Protein AF-A0A1I4YM87-F1 (afdb_monomer_lite)

Foldseek 3Di:
DDDDDPPPVVVVVVVVVVPDPDDDPDPCPVVVVVVVVVVVVVVVVVVVVVCVVVVVVVVVVVVPDPDDDDDDDPPDWLVNLQVLLVVLVVLLVVLPCPDQDVVLVVQLVVLVVVLVVCVVVVHDRVSNSVSSVSSNVSSVVRSVVSVVVVVVVVPD

Radius of gyration: 21.88 Å; chains: 1; bounding box: 56×64×44 Å

Secondary structure (DSSP, 8-state):
-----TTHHHHHHHHHHHTS------TTHHHHHHHHHHHHHHHHHHHHHHHTTTHHHHHHHGGGS--------TT--HHHHHHHHHHHHHHHHHT--S---HHHHHHHHHHHHHHHHHHHTT--HHHHHHHHHHHHHHHHHHHHHHHHHHHHHTT-

Structure (mmCIF, N/CA/C/O backbone):
data_AF-A0A1I4YM87-F1
#
_entry.id   AF-A0A1I4YM87-F1
#
loop_
_atom_site.group_PDB
_atom_site.id
_atom_site.type_symbol
_atom_site.label_atom_id
_atom_site.label_alt_id
_atom_site.label_comp_id
_atom_site.label_asym_id
_atom_site.label_entity_id
_atom_site.label_seq_id
_atom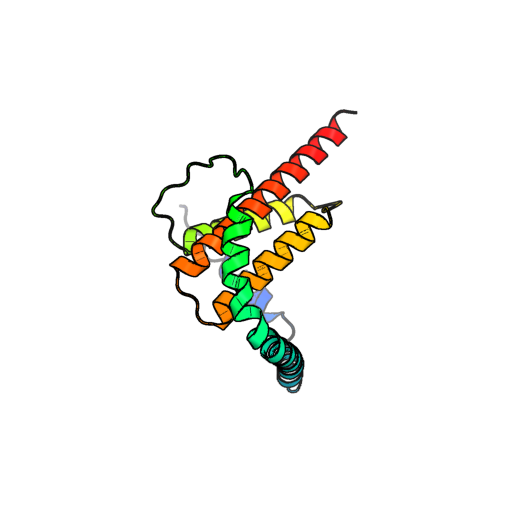_site.pdbx_PDB_ins_code
_atom_site.Cartn_x
_atom_site.Cartn_y
_atom_site.Cartn_z
_atom_site.occupancy
_atom_site.B_iso_or_equiv
_atom_site.auth_seq_id
_atom_site.auth_comp_id
_atom_site.auth_asym_id
_atom_site.auth_atom_id
_atom_site.pdbx_PDB_model_num
ATOM 1 N N . MET A 1 1 ? 5.740 45.937 -16.802 1.00 49.72 1 MET A N 1
ATOM 2 C CA . MET A 1 1 ? 5.172 44.977 -17.777 1.00 49.72 1 MET A CA 1
ATOM 3 C C . MET A 1 1 ? 5.620 43.576 -17.391 1.00 49.72 1 MET A C 1
ATOM 5 O O . MET A 1 1 ? 6.735 43.227 -17.728 1.00 49.72 1 MET A O 1
ATOM 9 N N . MET A 1 2 ? 4.812 42.825 -16.637 1.00 48.12 2 MET A N 1
ATOM 10 C CA . MET A 1 2 ? 4.928 41.367 -16.436 1.00 48.12 2 MET A CA 1
ATOM 11 C C . MET A 1 2 ? 3.815 40.943 -15.466 1.00 48.12 2 MET A C 1
ATOM 13 O O . MET A 1 2 ? 3.903 41.266 -14.291 1.00 48.12 2 MET A O 1
ATOM 17 N N . SER A 1 3 ? 2.741 40.336 -15.986 1.00 51.94 3 SER A N 1
ATOM 18 C CA . SER A 1 3 ? 1.791 39.467 -15.258 1.00 51.94 3 SER A CA 1
ATOM 19 C C . SER A 1 3 ? 0.645 39.082 -16.198 1.00 51.94 3 SER A C 1
ATOM 21 O O . SER A 1 3 ? -0.359 39.786 -16.299 1.00 51.94 3 SER A O 1
ATOM 23 N N . ARG A 1 4 ? 0.819 37.997 -16.966 1.00 55.16 4 ARG A N 1
ATOM 24 C CA . ARG A 1 4 ? -0.248 37.415 -17.803 1.00 55.16 4 ARG A CA 1
ATOM 25 C C . ARG A 1 4 ? 0.069 35.961 -18.181 1.00 55.16 4 ARG A C 1
ATOM 27 O O . ARG A 1 4 ? 0.293 35.652 -19.344 1.00 55.16 4 ARG A O 1
ATOM 34 N N . SER A 1 5 ? 0.130 35.060 -17.202 1.00 56.44 5 SER A N 1
ATOM 35 C CA . SER A 1 5 ? 0.330 33.625 -17.490 1.00 56.44 5 SER A CA 1
ATOM 36 C C . SER A 1 5 ? -0.375 32.643 -16.545 1.00 56.44 5 SER A C 1
ATOM 38 O O . SER A 1 5 ? -0.335 31.447 -16.809 1.00 56.44 5 SER A O 1
ATOM 40 N N . GLU A 1 6 ? -1.093 33.091 -15.510 1.00 56.84 6 GLU A N 1
ATOM 41 C CA . GLU A 1 6 ? -1.721 32.175 -14.535 1.00 56.84 6 GLU A CA 1
ATOM 42 C C . GLU A 1 6 ? -3.115 31.644 -14.936 1.00 56.84 6 GLU A C 1
ATOM 44 O O . GLU A 1 6 ? -3.598 30.680 -14.351 1.00 56.84 6 GLU A O 1
ATOM 49 N N . THR A 1 7 ? -3.767 32.186 -15.972 1.00 59.38 7 THR A N 1
ATOM 50 C CA . THR A 1 7 ? -5.163 31.828 -16.314 1.00 59.38 7 THR A CA 1
ATOM 51 C C . THR A 1 7 ? -5.327 30.689 -17.330 1.00 59.38 7 THR A C 1
ATOM 53 O O . THR A 1 7 ? -6.448 30.254 -17.586 1.00 59.38 7 THR A O 1
ATOM 56 N N . ASN A 1 8 ? -4.246 30.164 -17.918 1.00 61.53 8 ASN A N 1
ATOM 57 C CA . ASN A 1 8 ? -4.350 29.196 -19.023 1.00 61.53 8 ASN A CA 1
ATOM 58 C C . ASN A 1 8 ? -4.556 27.739 -18.541 1.00 61.53 8 ASN A C 1
ATOM 60 O O . ASN A 1 8 ? -5.216 26.936 -19.201 1.00 61.53 8 ASN A O 1
ATOM 64 N N . THR A 1 9 ? -4.057 27.388 -17.353 1.00 64.56 9 THR A N 1
ATOM 65 C CA . THR A 1 9 ? -4.132 26.009 -16.835 1.00 64.56 9 THR A CA 1
ATOM 66 C C . THR A 1 9 ? -5.569 25.578 -16.528 1.00 64.56 9 THR A C 1
ATOM 68 O O . THR A 1 9 ? -5.954 24.459 -16.864 1.00 64.56 9 THR A O 1
ATOM 71 N N . GLY A 1 10 ? -6.388 26.474 -15.964 1.00 69.56 10 GLY A N 1
ATOM 72 C CA . GLY A 1 10 ? -7.791 26.187 -15.642 1.00 69.56 10 GLY A CA 1
ATOM 73 C C . GLY A 1 10 ? -8.652 25.921 -16.881 1.00 69.56 10 GLY A C 1
ATOM 74 O O . GLY A 1 10 ? -9.433 24.973 -16.895 1.00 69.56 10 GLY A O 1
ATOM 75 N N . GLY A 1 11 ? -8.452 26.693 -17.957 1.00 77.38 11 GLY A N 1
ATOM 76 C CA . GLY A 1 11 ? -9.187 26.516 -19.216 1.00 77.38 11 GLY A CA 1
ATOM 77 C C . GLY A 1 11 ? -8.841 25.212 -19.941 1.00 77.38 11 GLY A C 1
ATOM 78 O O . GLY A 1 11 ? -9.726 24.541 -20.468 1.00 77.38 11 GLY A O 1
ATOM 79 N N . ARG A 1 12 ? -7.567 24.797 -19.912 1.00 71.81 12 ARG A N 1
ATOM 80 C CA . ARG A 1 12 ? -7.127 23.517 -20.497 1.00 71.81 12 ARG A CA 1
ATOM 81 C C . ARG A 1 12 ? -7.663 22.308 -19.736 1.00 71.81 12 ARG A C 1
ATOM 83 O O . ARG A 1 12 ? -8.065 21.335 -20.365 1.00 71.81 12 ARG A O 1
ATOM 90 N N . LEU A 1 13 ? -7.701 22.376 -18.406 1.00 76.56 13 LEU A N 1
ATOM 91 C CA . LEU A 1 13 ? -8.292 21.326 -17.575 1.00 76.56 13 LEU A CA 1
ATOM 92 C C . LEU A 1 13 ? -9.800 21.209 -17.819 1.00 76.56 13 LEU A C 1
ATOM 94 O O . LEU A 1 13 ? -10.291 20.104 -18.015 1.00 76.56 13 LEU A O 1
ATOM 98 N N . ALA A 1 14 ? -10.515 22.334 -17.899 1.00 79.31 14 ALA A N 1
ATOM 99 C CA . ALA A 1 14 ? -11.942 22.343 -18.216 1.00 79.31 14 ALA A CA 1
ATOM 100 C C . ALA A 1 14 ? -12.241 21.755 -19.608 1.00 79.31 14 ALA A C 1
ATOM 102 O O . ALA A 1 14 ? -13.175 20.971 -19.750 1.00 79.31 14 ALA A O 1
ATOM 103 N N . ALA A 1 15 ? -11.418 22.061 -20.618 1.00 80.56 15 ALA A N 1
ATOM 104 C CA . ALA A 1 15 ? -11.561 21.497 -21.961 1.00 80.56 15 ALA A CA 1
ATOM 105 C C . ALA A 1 15 ? -11.283 19.982 -22.010 1.00 80.56 15 ALA A C 1
ATOM 107 O O . ALA A 1 15 ? -11.990 19.250 -22.697 1.00 80.56 15 ALA A O 1
ATOM 108 N N . LEU A 1 16 ? -10.284 19.498 -21.261 1.00 79.88 16 LEU A N 1
ATOM 109 C CA . LEU A 1 16 ? -9.989 18.064 -21.154 1.00 79.88 16 LEU A CA 1
ATOM 110 C C . LEU A 1 16 ? -11.085 17.307 -20.399 1.00 79.88 16 LEU A C 1
ATOM 112 O O . LEU A 1 16 ? -11.428 16.194 -20.784 1.00 79.88 16 LEU A O 1
ATOM 116 N N . LEU A 1 17 ? -11.650 17.912 -19.352 1.00 79.94 17 LEU A N 1
ATOM 117 C CA . LEU A 1 17 ? -12.755 17.325 -18.595 1.00 79.94 17 LEU A CA 1
ATOM 118 C C . LEU A 1 17 ? -14.059 17.310 -19.404 1.00 79.94 17 LEU A C 1
ATOM 120 O O . LEU A 1 17 ? -14.787 16.326 -19.347 1.00 79.94 17 LEU A O 1
ATOM 124 N N . GLY A 1 18 ? -14.326 18.352 -20.198 1.00 81.25 18 GLY A N 1
ATOM 125 C CA . GLY A 1 18 ? -15.508 18.434 -21.063 1.00 81.25 18 GLY A CA 1
ATOM 126 C C . GLY A 1 18 ? -15.496 17.473 -22.258 1.00 81.25 18 GLY A C 1
ATOM 127 O O . GLY A 1 18 ? -16.539 17.251 -22.862 1.00 81.25 18 GLY A O 1
ATOM 128 N N . GLY A 1 19 ? -14.336 16.900 -22.600 1.00 81.56 19 GLY A N 1
ATOM 129 C CA . GLY A 1 19 ? -14.188 15.891 -23.654 1.00 81.56 19 GLY A CA 1
ATOM 130 C C . GLY A 1 19 ? -14.178 14.444 -23.153 1.00 81.56 19 GLY A C 1
ATOM 131 O O . GLY A 1 19 ? -14.009 13.529 -23.960 1.00 81.56 19 GLY A O 1
ATOM 132 N N . LEU A 1 20 ? -14.309 14.214 -21.841 1.00 82.31 20 LEU A N 1
ATOM 133 C CA . LEU A 1 20 ? -14.397 12.858 -21.305 1.00 82.31 20 LEU A CA 1
ATOM 134 C C . LEU A 1 20 ? -15.771 12.267 -21.647 1.00 82.31 20 LEU A C 1
ATOM 136 O O . LEU A 1 20 ? -16.782 12.936 -21.436 1.00 82.31 20 LEU A O 1
ATOM 140 N N . PRO A 1 21 ? -15.837 11.020 -22.149 1.00 79.00 21 PRO A N 1
ATOM 141 C CA . PRO A 1 21 ? -17.113 10.346 -22.324 1.00 79.00 21 PRO A CA 1
ATOM 142 C C . PRO A 1 21 ? -17.818 10.271 -20.970 1.00 79.00 21 PRO A C 1
ATOM 144 O O . PRO A 1 21 ? -17.204 9.899 -19.965 1.00 79.00 21 PRO A O 1
ATOM 147 N N . GLU A 1 22 ? -19.096 10.640 -20.952 1.00 78.00 22 GLU A N 1
ATOM 148 C CA . GLU A 1 22 ? -19.920 10.577 -19.754 1.00 78.00 22 GLU A CA 1
ATOM 149 C C . GLU A 1 22 ? -19.977 9.115 -19.300 1.00 78.00 22 GLU A C 1
ATOM 151 O O . GLU A 1 22 ? -20.495 8.232 -19.988 1.00 78.00 22 GLU A O 1
ATOM 156 N N . TYR A 1 23 ? -19.296 8.828 -18.191 1.00 76.62 23 TYR A N 1
ATOM 157 C CA . TYR A 1 23 ? -19.208 7.482 -17.659 1.00 76.62 23 TYR A CA 1
ATOM 158 C C . TYR A 1 23 ? -20.535 7.165 -16.984 1.00 76.62 23 TYR A C 1
ATOM 160 O O . TYR A 1 23 ? -20.795 7.651 -15.886 1.00 76.62 23 TYR A O 1
ATOM 168 N N . ASP A 1 24 ? -21.357 6.353 -17.644 1.00 80.06 24 ASP A N 1
ATOM 169 C CA . ASP A 1 24 ? -22.565 5.777 -17.064 1.00 80.06 24 ASP A CA 1
ATOM 170 C C . ASP A 1 24 ? -22.222 4.396 -16.472 1.00 80.06 24 ASP A C 1
ATOM 172 O O . ASP A 1 24 ? -22.188 3.386 -17.193 1.00 80.06 24 ASP A O 1
ATOM 176 N N . PRO A 1 25 ? -21.841 4.312 -15.179 1.00 74.81 25 PRO A N 1
ATOM 177 C CA . PRO A 1 25 ? -21.589 3.029 -14.557 1.00 74.81 25 PRO A CA 1
ATOM 178 C C . PRO A 1 25 ? -22.881 2.228 -14.561 1.00 74.81 25 PRO A C 1
ATOM 180 O O . PRO A 1 25 ? -23.906 2.671 -14.049 1.00 74.81 25 PRO A O 1
ATOM 183 N N . ARG A 1 26 ? -22.805 0.987 -15.043 1.00 79.38 26 ARG A N 1
ATOM 184 C CA . ARG A 1 26 ? -23.948 0.080 -14.953 1.00 79.38 26 ARG A CA 1
ATOM 185 C C . ARG A 1 26 ? -24.472 0.037 -13.501 1.00 79.38 26 ARG A C 1
ATOM 187 O O . ARG A 1 26 ? -23.676 -0.138 -12.576 1.00 79.38 26 ARG A O 1
ATOM 194 N N . PRO A 1 27 ? -25.788 0.129 -13.259 1.00 77.06 27 PRO A N 1
ATOM 195 C CA . PRO A 1 27 ? -26.338 0.203 -11.901 1.00 77.06 27 PRO A CA 1
ATOM 196 C C . PRO A 1 27 ? -26.078 -1.067 -11.066 1.00 77.06 27 PRO A C 1
ATOM 198 O O . PRO A 1 27 ? -26.126 -1.036 -9.837 1.00 77.06 27 PRO A O 1
ATOM 201 N N . ASP A 1 28 ? -25.746 -2.192 -11.709 1.00 81.31 28 ASP A N 1
ATOM 202 C CA . ASP A 1 28 ? -25.415 -3.470 -11.070 1.00 81.31 28 ASP A CA 1
ATOM 203 C C . ASP A 1 28 ? -23.948 -3.586 -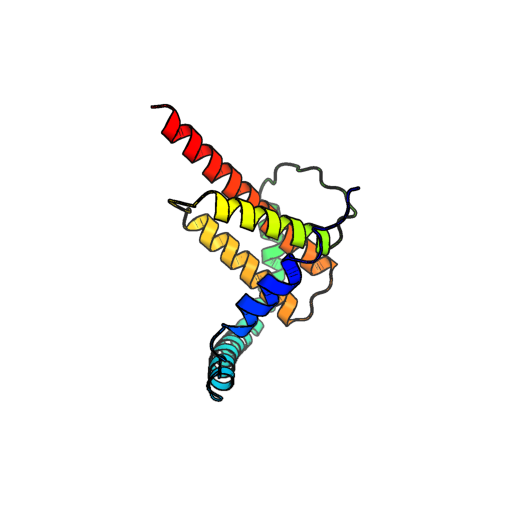10.611 1.00 81.31 28 ASP A C 1
ATOM 205 O O . ASP A 1 28 ? -23.599 -4.512 -9.867 1.00 81.31 28 ASP A O 1
ATOM 209 N N . LEU A 1 29 ? -23.077 -2.656 -11.019 1.00 81.56 29 LEU A N 1
ATOM 210 C CA . LEU A 1 29 ? -21.636 -2.704 -10.749 1.00 81.56 29 LEU A CA 1
ATOM 211 C C . LEU A 1 29 ? -21.352 -2.634 -9.244 1.00 81.56 29 LEU A C 1
ATOM 213 O O . LEU A 1 29 ? -20.576 -3.436 -8.718 1.00 81.56 29 LEU A O 1
ATOM 217 N N . TRP A 1 30 ? -22.054 -1.752 -8.532 1.00 69.00 30 TRP A N 1
ATOM 218 C CA . TRP A 1 30 ? -21.941 -1.622 -7.080 1.00 69.00 30 TRP A CA 1
ATOM 219 C C . TRP A 1 30 ? -22.363 -2.891 -6.349 1.00 69.00 30 TRP A C 1
ATOM 221 O O . TRP A 1 30 ? -21.624 -3.380 -5.495 1.00 69.00 30 TRP A O 1
ATOM 231 N N . SER A 1 31 ? -23.495 -3.477 -6.732 1.00 71.06 31 SER A N 1
ATOM 232 C CA . SER A 1 31 ? -24.005 -4.732 -6.174 1.00 71.06 31 SER A CA 1
ATOM 233 C C . SER A 1 31 ? -22.996 -5.864 -6.357 1.00 71.06 31 SER A C 1
ATOM 235 O O . SER A 1 31 ? -22.710 -6.618 -5.428 1.00 71.06 31 SER A O 1
ATOM 237 N N . ARG A 1 32 ? -22.381 -5.955 -7.540 1.00 74.75 32 ARG A N 1
ATOM 238 C CA . ARG A 1 32 ? -21.390 -6.986 -7.863 1.00 74.75 32 ARG A CA 1
ATOM 239 C C . ARG A 1 32 ? -20.082 -6.796 -7.091 1.00 74.75 32 ARG A C 1
ATOM 241 O O . ARG A 1 32 ? -19.544 -7.772 -6.564 1.00 74.75 32 ARG A O 1
ATOM 248 N N . ILE A 1 33 ? -19.604 -5.556 -6.963 1.00 78.00 33 ILE A N 1
ATOM 249 C CA . ILE A 1 33 ? -18.441 -5.219 -6.127 1.00 78.00 33 ILE A CA 1
ATOM 250 C C . ILE A 1 33 ? -18.734 -5.577 -4.666 1.00 78.00 33 ILE A C 1
ATOM 252 O O . ILE A 1 33 ? -17.931 -6.270 -4.036 1.00 78.00 33 ILE A O 1
ATOM 256 N N . GLN A 1 34 ? -19.906 -5.193 -4.153 1.00 73.56 34 GLN A N 1
ATOM 257 C CA . GLN A 1 34 ? -20.360 -5.504 -2.798 1.00 73.56 34 GLN A CA 1
ATOM 258 C C . GLN A 1 34 ? -20.441 -7.013 -2.555 1.00 73.56 34 GLN A C 1
ATOM 260 O O . GLN A 1 34 ? -19.914 -7.487 -1.553 1.00 73.56 34 GLN A O 1
ATOM 265 N N . PHE A 1 35 ? -21.011 -7.799 -3.472 1.00 72.62 35 PHE A N 1
ATOM 266 C CA . PHE A 1 35 ? -21.106 -9.257 -3.337 1.00 72.62 35 PHE A CA 1
ATOM 267 C C . PHE A 1 35 ? -19.732 -9.932 -3.256 1.00 72.62 35 PHE A C 1
ATOM 269 O O . PHE A 1 35 ? -19.509 -10.809 -2.413 1.00 72.62 35 PHE A O 1
ATOM 276 N N . VAL A 1 36 ? -18.778 -9.506 -4.091 1.00 71.31 36 VAL A N 1
ATOM 277 C CA . VAL A 1 36 ? -17.399 -10.018 -4.043 1.00 71.31 36 VAL A CA 1
ATOM 278 C C . VAL A 1 36 ? -16.724 -9.618 -2.727 1.00 71.31 36 VAL A C 1
ATOM 280 O O . VAL A 1 36 ? -16.047 -10.446 -2.105 1.00 71.31 36 VAL A O 1
ATOM 283 N N . HIS A 1 37 ? -16.954 -8.391 -2.255 1.00 65.88 37 HIS A N 1
ATOM 284 C CA . HIS A 1 37 ? -16.434 -7.904 -0.977 1.00 65.88 37 HIS A CA 1
ATOM 285 C C . HIS A 1 37 ? -17.022 -8.664 0.219 1.00 65.88 37 HIS A C 1
ATOM 287 O O . HIS A 1 37 ? -16.289 -9.126 1.097 1.00 65.88 37 HIS A O 1
ATOM 293 N N . GLN A 1 38 ? -18.338 -8.879 0.234 1.00 69.06 38 GLN A N 1
ATOM 294 C CA . GLN A 1 38 ? -19.034 -9.583 1.305 1.00 69.06 38 GLN A CA 1
ATOM 295 C C . GLN A 1 38 ? -18.659 -11.064 1.360 1.00 69.06 38 GLN A C 1
ATOM 297 O O . GLN A 1 38 ? -18.439 -11.589 2.452 1.00 69.06 38 GLN A O 1
ATOM 302 N N . ARG A 1 39 ? -18.486 -11.738 0.215 1.00 66.44 39 ARG A N 1
ATOM 303 C CA . ARG 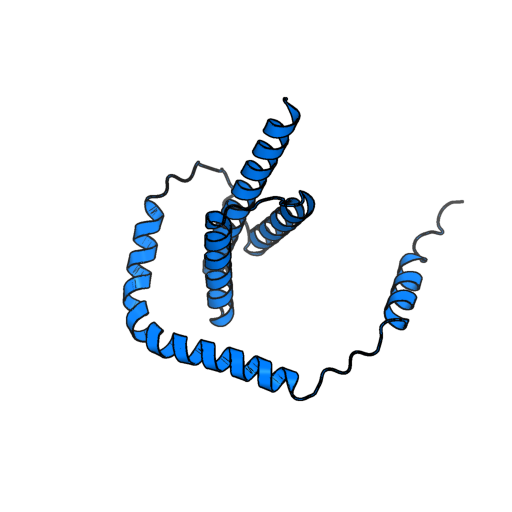A 1 39 ? -18.035 -13.141 0.170 1.00 66.44 39 ARG A CA 1
ATOM 304 C C . ARG A 1 39 ? -16.621 -13.302 0.740 1.00 66.44 39 ARG A C 1
ATOM 306 O O . ARG A 1 39 ? -16.356 -14.277 1.446 1.00 66.44 39 ARG A O 1
ATOM 313 N N . ARG A 1 40 ? -15.731 -12.327 0.507 1.00 63.03 40 ARG A N 1
ATOM 314 C CA . ARG A 1 40 ? -14.394 -12.270 1.130 1.00 63.03 40 ARG A CA 1
ATOM 315 C C . ARG A 1 40 ? -14.477 -11.988 2.634 1.00 63.03 40 ARG A C 1
ATOM 317 O O . ARG A 1 40 ? -13.820 -12.680 3.410 1.00 63.03 40 ARG A O 1
ATOM 324 N N . LYS A 1 41 ? -15.328 -11.048 3.058 1.00 61.94 41 LYS A N 1
ATOM 325 C CA . LYS A 1 41 ? -15.552 -10.702 4.475 1.00 61.94 41 LYS A CA 1
ATOM 326 C C . LYS A 1 41 ? -16.140 -11.871 5.275 1.00 61.94 41 LYS A C 1
ATOM 328 O O . LYS A 1 41 ? -15.677 -12.142 6.379 1.00 61.94 41 LYS A O 1
ATOM 333 N N . ARG A 1 42 ? -17.097 -12.620 4.710 1.00 60.06 42 ARG A N 1
ATOM 334 C CA . ARG A 1 42 ? -17.708 -13.805 5.347 1.00 60.06 42 ARG A CA 1
ATOM 335 C C . ARG A 1 42 ? -16.700 -14.936 5.543 1.00 60.06 42 ARG A C 1
ATOM 337 O O . ARG A 1 42 ? -16.631 -15.485 6.636 1.00 60.06 42 ARG A O 1
ATOM 344 N N . ARG A 1 43 ? -15.857 -15.227 4.543 1.00 59.81 43 ARG A N 1
ATOM 345 C CA . ARG A 1 43 ? -14.777 -16.225 4.687 1.00 59.81 43 ARG A CA 1
ATOM 346 C C . ARG A 1 43 ? -13.762 -15.834 5.766 1.00 59.81 43 ARG A C 1
ATOM 348 O O . ARG A 1 43 ? -13.309 -16.698 6.507 1.00 59.81 43 ARG A O 1
ATOM 355 N N . ARG A 1 44 ? -13.457 -14.539 5.908 1.00 56.25 44 ARG A N 1
ATOM 356 C CA . ARG A 1 44 ? -12.555 -14.033 6.958 1.00 56.25 44 ARG A CA 1
ATOM 357 C C . ARG A 1 44 ? -13.178 -14.040 8.356 1.00 56.25 44 ARG A C 1
ATOM 359 O O . ARG A 1 44 ? -12.458 -14.286 9.311 1.00 56.25 44 ARG A O 1
ATOM 366 N N . ARG A 1 45 ? -14.495 -13.839 8.492 1.00 55.00 45 ARG A N 1
ATOM 367 C CA . ARG A 1 45 ? -15.190 -13.901 9.795 1.00 55.00 45 ARG A CA 1
ATOM 368 C C . ARG A 1 45 ? -15.163 -15.295 10.428 1.00 55.00 45 ARG A C 1
ATOM 370 O O . ARG A 1 45 ? -14.993 -15.381 11.636 1.00 55.00 45 ARG A O 1
ATOM 377 N N . HIS A 1 46 ? -15.250 -16.363 9.632 1.00 51.78 46 HIS A N 1
ATOM 378 C CA . HIS A 1 46 ? -15.115 -17.729 10.156 1.00 51.78 46 HIS A CA 1
ATOM 379 C C . HIS A 1 46 ? -13.665 -18.087 10.538 1.00 51.78 46 HIS A C 1
ATOM 381 O O . HIS A 1 46 ? -13.463 -18.828 11.489 1.00 51.78 46 HIS A O 1
ATOM 387 N N . GLY A 1 47 ? -12.653 -17.515 9.870 1.00 51.44 47 GLY A N 1
ATOM 388 C CA . GLY A 1 47 ? -11.244 -17.673 10.268 1.00 51.44 47 GLY A CA 1
ATOM 389 C C . GLY A 1 47 ? -10.803 -16.769 11.432 1.00 51.44 47 GLY A C 1
ATOM 390 O O . GLY A 1 47 ? -9.847 -17.086 12.134 1.00 51.44 47 GLY A O 1
ATOM 391 N N . ALA A 1 48 ? -11.501 -15.652 11.668 1.00 49.56 48 ALA A N 1
ATOM 392 C CA . ALA A 1 48 ? -11.132 -14.659 12.679 1.00 49.56 48 ALA A CA 1
ATOM 393 C C . ALA A 1 48 ? -11.349 -15.131 14.127 1.00 49.56 48 ALA A C 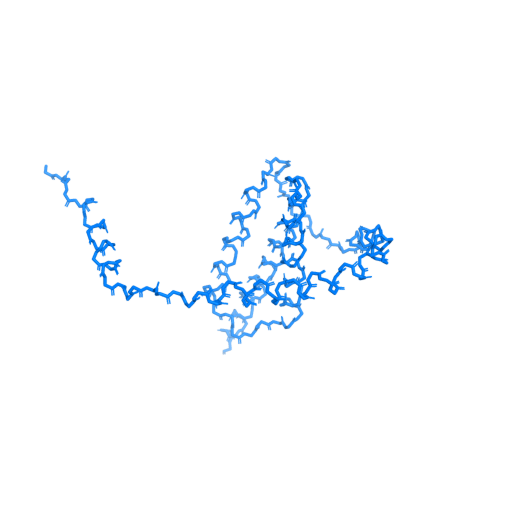1
ATOM 395 O O . ALA A 1 48 ? -10.625 -14.681 15.010 1.00 49.56 48 ALA A O 1
ATOM 396 N N . TRP A 1 49 ? -12.273 -16.067 14.372 1.00 52.25 49 TRP A N 1
ATOM 397 C CA . TRP A 1 49 ? -12.441 -16.665 15.705 1.00 52.25 49 TRP A CA 1
ATOM 398 C C . TRP A 1 49 ? -11.227 -17.505 16.136 1.00 52.25 49 TRP A C 1
ATOM 400 O O . TRP A 1 49 ? -10.929 -17.571 17.321 1.00 52.25 49 TRP A O 1
ATOM 410 N N . MET A 1 50 ? -10.467 -18.068 15.188 1.00 51.12 50 MET A N 1
ATOM 411 C CA . MET A 1 50 ? -9.211 -18.778 15.480 1.00 51.12 50 MET A CA 1
ATOM 412 C C . MET A 1 50 ? -7.976 -17.857 15.445 1.00 51.12 50 MET A C 1
ATOM 414 O O . MET A 1 50 ? -6.964 -18.157 16.071 1.00 51.12 50 MET A O 1
ATOM 418 N N . ALA A 1 51 ? -8.040 -16.714 14.749 1.00 45.94 51 ALA A N 1
ATOM 419 C CA . ALA A 1 51 ? -6.901 -15.802 14.581 1.00 45.94 51 ALA A CA 1
ATOM 420 C C . ALA A 1 51 ? -6.687 -14.819 15.749 1.00 45.94 51 ALA A C 1
ATOM 422 O O . ALA A 1 51 ? -5.598 -14.255 15.868 1.00 45.94 51 ALA A O 1
ATOM 423 N N . GLY A 1 52 ? -7.680 -14.633 16.629 1.00 44.81 52 GLY A N 1
ATOM 424 C CA . GLY A 1 52 ? -7.550 -13.785 17.822 1.00 44.81 52 GLY A CA 1
ATOM 425 C C . GLY A 1 52 ? -6.425 -14.221 18.771 1.00 44.81 52 GLY A C 1
ATOM 426 O O . GLY A 1 52 ? -5.827 -13.378 19.427 1.00 44.81 52 GLY A O 1
ATOM 427 N N . MET A 1 53 ? -6.070 -15.512 18.779 1.00 48.09 53 MET A N 1
ATOM 428 C CA . MET A 1 53 ? -4.954 -16.043 19.575 1.00 48.09 53 MET A CA 1
ATOM 429 C C . MET A 1 53 ? -3.583 -15.944 18.876 1.00 48.09 53 MET A C 1
ATOM 431 O O . MET A 1 53 ? -2.555 -15.937 19.546 1.00 48.09 53 MET A O 1
ATOM 435 N N . LEU A 1 54 ? -3.540 -15.834 17.541 1.00 46.78 54 LEU A N 1
ATOM 436 C CA . LEU A 1 54 ? -2.287 -15.778 16.769 1.00 46.78 54 LEU A CA 1
ATOM 437 C C . LEU A 1 54 ? -1.733 -14.355 16.599 1.00 46.78 54 LEU A C 1
ATOM 439 O O . LEU A 1 54 ? -0.531 -14.191 16.390 1.00 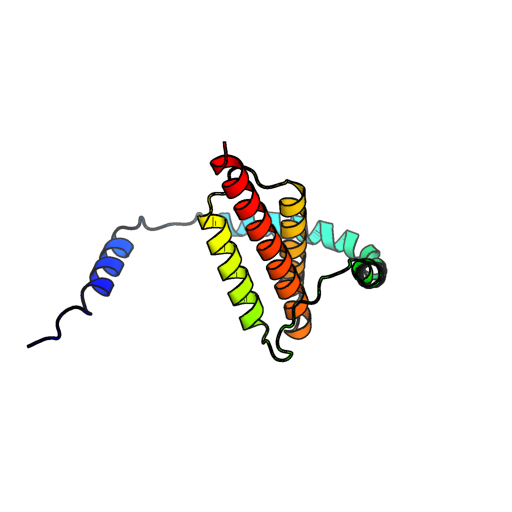46.78 54 LEU A O 1
ATOM 443 N N . ALA A 1 55 ? -2.571 -13.320 16.717 1.00 46.72 55 ALA A N 1
ATOM 444 C CA . ALA A 1 55 ? -2.124 -11.927 16.622 1.00 46.72 55 ALA A CA 1
ATOM 445 C C . ALA A 1 55 ? -1.136 -11.542 17.744 1.00 46.72 55 ALA A C 1
ATOM 447 O O . ALA A 1 55 ? -0.213 -10.763 17.508 1.00 46.72 55 ALA A O 1
ATOM 448 N N . SER A 1 56 ? -1.261 -12.152 18.926 1.00 47.19 56 SER A N 1
ATOM 449 C CA . SER A 1 56 ? -0.319 -11.988 20.041 1.00 47.19 56 SER A CA 1
ATOM 450 C C . SER A 1 56 ? 1.054 -12.606 19.742 1.00 47.19 56 SER A C 1
ATOM 452 O O . SER A 1 56 ? 2.078 -12.074 20.158 1.00 47.19 56 SER A O 1
ATOM 454 N N . ALA A 1 57 ? 1.094 -13.709 18.986 1.00 46.56 57 ALA A N 1
ATOM 455 C CA . ALA A 1 57 ? 2.333 -14.410 18.641 1.00 46.56 57 ALA A CA 1
ATOM 456 C C . ALA A 1 57 ? 3.077 -13.761 17.456 1.00 46.56 57 ALA A C 1
ATOM 458 O O . ALA A 1 57 ? 4.306 -13.757 17.420 1.00 46.56 57 ALA A O 1
ATOM 459 N N . ALA A 1 58 ? 2.357 -13.155 16.504 1.00 47.56 58 ALA A N 1
ATOM 460 C CA . ALA A 1 58 ? 2.971 -12.469 15.363 1.00 47.56 58 ALA A CA 1
ATOM 461 C C . ALA A 1 58 ? 3.692 -11.163 15.758 1.00 47.56 58 ALA A C 1
ATOM 463 O O . ALA A 1 58 ? 4.714 -10.828 15.161 1.00 47.56 58 ALA A O 1
ATOM 464 N N . LEU A 1 59 ? 3.219 -10.463 16.797 1.00 50.06 59 LEU A N 1
ATOM 465 C CA . LEU A 1 59 ? 3.931 -9.317 17.383 1.00 50.06 59 LEU A CA 1
ATOM 466 C C . LEU A 1 59 ? 5.272 -9.720 18.025 1.00 50.06 59 LEU A C 1
ATOM 468 O O . LEU A 1 59 ? 6.205 -8.923 18.025 1.00 50.06 59 LEU A O 1
ATOM 472 N N . LEU A 1 60 ? 5.396 -10.964 18.502 1.00 48.31 60 LEU A N 1
ATOM 473 C CA . LEU A 1 60 ? 6.625 -11.498 19.098 1.00 48.31 60 LEU A CA 1
ATOM 474 C C . LEU A 1 60 ? 7.647 -11.984 18.056 1.00 48.31 60 LEU A C 1
ATOM 476 O O . LEU A 1 60 ? 8.847 -11.845 18.277 1.00 48.31 60 LEU A O 1
ATOM 480 N N . LEU A 1 61 ? 7.211 -12.494 16.898 1.00 44.31 61 LEU A N 1
ATOM 481 C CA . LEU A 1 61 ? 8.130 -13.019 15.873 1.00 44.31 61 LEU A CA 1
ATOM 482 C C . LEU A 1 61 ? 8.795 -11.941 14.998 1.00 44.31 61 LEU A C 1
ATOM 484 O O . LEU A 1 61 ? 9.874 -12.177 14.460 1.00 44.31 61 LEU A O 1
ATOM 488 N N . VAL A 1 62 ? 8.212 -10.744 14.874 1.00 49.50 62 VAL A N 1
ATOM 489 C CA . VAL A 1 62 ? 8.802 -9.650 14.069 1.00 49.50 62 VAL A CA 1
ATOM 490 C C . VAL A 1 62 ? 9.931 -8.913 14.809 1.00 49.50 62 VAL A C 1
ATOM 492 O O . VAL A 1 62 ? 10.730 -8.221 14.178 1.00 49.50 62 VAL A O 1
ATOM 495 N N . ALA A 1 63 ? 10.070 -9.105 16.125 1.00 51.12 63 ALA A N 1
ATOM 496 C CA . ALA A 1 63 ? 11.154 -8.517 16.917 1.00 51.12 63 ALA A CA 1
ATOM 497 C C . ALA A 1 63 ? 12.549 -9.105 16.607 1.00 51.12 63 ALA A C 1
ATOM 499 O O . ALA A 1 63 ? 13.547 -8.544 17.050 1.00 51.12 63 ALA A O 1
ATOM 500 N N . LEU A 1 64 ? 12.636 -10.203 15.841 1.00 48.25 64 LEU A N 1
ATOM 501 C CA . LEU A 1 64 ? 13.907 -10.859 15.502 1.00 48.25 64 LEU A CA 1
ATOM 502 C C . LEU A 1 64 ? 14.528 -10.423 14.167 1.00 48.25 64 LEU A C 1
ATOM 504 O O . LEU A 1 64 ? 15.615 -10.891 13.836 1.00 48.25 64 LEU A O 1
ATOM 508 N N . VAL A 1 65 ? 13.887 -9.543 13.390 1.00 47.59 65 VAL A N 1
ATOM 509 C CA . VAL A 1 65 ? 14.523 -9.005 12.177 1.00 47.59 65 VAL A CA 1
ATOM 510 C C . VAL A 1 65 ? 15.474 -7.879 12.595 1.00 47.59 65 VAL A C 1
ATOM 512 O O . VAL A 1 65 ? 14.993 -6.868 13.117 1.00 47.59 65 VAL A O 1
ATOM 515 N N . PRO A 1 66 ? 16.800 -8.002 12.375 1.00 39.84 66 PRO A N 1
ATOM 516 C CA . PRO A 1 66 ? 17.750 -6.941 12.680 1.00 39.84 66 PRO A CA 1
ATOM 517 C C . PRO A 1 66 ? 17.495 -5.765 11.734 1.00 39.84 66 PRO A C 1
ATOM 519 O O . PRO A 1 66 ? 18.015 -5.697 10.622 1.00 39.84 66 PRO A O 1
ATOM 522 N N . ARG A 1 67 ? 16.637 -4.837 12.161 1.00 50.53 67 ARG A N 1
ATOM 523 C CA . ARG A 1 67 ? 16.425 -3.572 11.466 1.00 50.53 67 ARG A CA 1
ATOM 524 C C . ARG A 1 67 ? 17.618 -2.673 11.745 1.00 50.53 67 ARG A C 1
ATOM 526 O O . ARG A 1 67 ? 17.840 -2.246 12.875 1.00 50.53 67 ARG A O 1
ATOM 533 N N . SER A 1 68 ? 18.366 -2.367 10.692 1.00 42.56 68 SER A N 1
ATOM 534 C CA . SER A 1 68 ? 19.358 -1.293 10.674 1.00 42.56 68 SER A CA 1
ATOM 535 C C . SER A 1 68 ? 18.773 -0.007 11.288 1.00 42.56 68 SER A C 1
ATOM 537 O O . SER A 1 68 ? 17.663 0.376 10.898 1.00 42.56 68 SER A O 1
ATOM 539 N N . PRO A 1 69 ? 19.478 0.677 12.206 1.00 39.69 69 PRO A N 1
ATOM 540 C CA . PRO A 1 69 ? 18.956 1.861 12.875 1.00 39.69 69 PRO A CA 1
ATOM 541 C C . PRO A 1 69 ? 18.886 3.033 11.890 1.00 39.69 69 PRO A C 1
ATOM 543 O O . PRO A 1 69 ? 19.863 3.734 11.646 1.00 39.69 69 PRO A O 1
ATOM 546 N N . GLN A 1 70 ? 17.712 3.251 11.301 1.00 50.78 70 GLN A N 1
ATOM 547 C CA . GLN A 1 70 ? 17.377 4.528 10.679 1.00 50.78 70 GLN A CA 1
ATOM 548 C C . GLN A 1 70 ? 16.886 5.451 11.796 1.00 50.78 70 GLN A C 1
ATOM 550 O O . GLN A 1 70 ? 15.820 5.226 12.373 1.00 50.78 70 GLN A O 1
ATOM 555 N N . VAL A 1 71 ? 17.685 6.466 12.125 1.00 46.16 71 VAL A N 1
ATOM 556 C CA . VAL A 1 71 ? 17.287 7.568 13.005 1.00 46.16 71 VAL A CA 1
ATOM 557 C C . VAL A 1 71 ? 16.146 8.309 12.311 1.00 46.16 71 VAL A C 1
ATOM 559 O O . VAL A 1 71 ? 16.341 8.904 11.254 1.00 46.16 71 VAL A O 1
ATOM 562 N N . VAL A 1 72 ? 14.940 8.235 12.871 1.00 54.97 72 VAL A N 1
ATOM 563 C CA . VAL A 1 72 ? 13.774 8.979 12.381 1.00 54.97 72 VAL A CA 1
ATOM 564 C C . VAL A 1 72 ? 13.187 9.760 13.556 1.00 54.97 72 VAL A C 1
ATOM 566 O O . VAL A 1 72 ? 13.064 9.180 14.637 1.00 54.97 72 VAL A O 1
ATOM 569 N N . PRO A 1 73 ? 12.862 11.056 13.389 1.00 49.34 73 PRO A N 1
ATOM 570 C CA . PRO A 1 73 ? 12.332 11.883 14.468 1.00 49.34 73 PRO A CA 1
ATOM 571 C C . PRO A 1 73 ? 11.054 11.285 15.073 1.00 49.34 73 PRO A C 1
ATOM 573 O O . PRO A 1 73 ? 10.162 10.813 14.369 1.00 49.34 73 PRO A O 1
ATOM 576 N N . VAL A 1 74 ? 10.996 11.316 16.405 1.00 53.50 74 VAL A N 1
ATOM 577 C CA . VAL A 1 74 ? 10.014 10.648 17.283 1.00 53.50 74 VAL A CA 1
ATOM 578 C C . VAL A 1 74 ? 8.597 11.255 17.200 1.00 53.50 74 VAL A C 1
ATOM 580 O O . VAL A 1 74 ? 7.666 10.736 17.804 1.00 53.50 74 VAL A O 1
ATOM 583 N N . THR A 1 75 ? 8.391 12.301 16.397 1.00 55.78 75 THR A N 1
ATOM 584 C CA . THR A 1 75 ? 7.126 13.055 16.288 1.00 55.78 75 THR A CA 1
ATOM 585 C C . THR A 1 75 ? 6.485 13.002 14.899 1.00 55.78 75 THR A C 1
ATOM 587 O O . THR A 1 75 ? 5.757 13.917 14.533 1.00 55.78 75 THR A O 1
ATOM 590 N N . ALA A 1 76 ? 6.787 11.991 14.083 1.00 61.47 76 ALA A N 1
ATOM 591 C CA . ALA A 1 76 ? 6.174 11.875 12.761 1.00 61.47 76 ALA A CA 1
ATOM 592 C C . ALA A 1 76 ? 4.690 11.485 12.888 1.00 61.47 76 ALA A C 1
ATOM 594 O O . ALA A 1 76 ? 4.365 10.386 13.352 1.00 61.47 76 ALA A O 1
ATOM 595 N N . GLU A 1 77 ? 3.805 12.384 12.460 1.00 70.00 77 GLU A N 1
ATOM 596 C CA . GLU A 1 77 ? 2.365 12.145 12.384 1.00 70.00 77 GLU A CA 1
ATOM 597 C C . GLU A 1 77 ? 2.075 11.008 11.378 1.00 70.00 77 GLU A C 1
ATOM 599 O O . GLU A 1 77 ? 2.880 10.735 10.478 1.00 70.00 77 GLU A O 1
ATOM 604 N N . PRO A 1 78 ? 0.917 10.325 11.457 1.00 68.81 78 PRO A N 1
ATOM 605 C CA . PRO A 1 78 ? 0.556 9.273 10.499 1.00 68.81 78 PRO A CA 1
ATOM 606 C C . PRO A 1 78 ? 0.609 9.753 9.044 1.00 68.81 78 PRO A C 1
ATOM 608 O O . PRO A 1 78 ? 0.969 8.984 8.150 1.00 68.81 78 PRO A O 1
ATOM 611 N N . GLY A 1 79 ? 0.278 11.031 8.819 1.00 77.00 79 GLY A N 1
ATOM 612 C CA . GLY A 1 79 ? 0.321 11.671 7.507 1.00 77.00 79 GLY A CA 1
ATOM 613 C C . GLY A 1 79 ? 1.724 11.715 6.898 1.00 77.00 79 GLY A C 1
ATOM 614 O O . GLY A 1 79 ? 1.861 11.495 5.695 1.00 77.00 79 GLY A O 1
ATOM 615 N N . ASP A 1 80 ? 2.767 11.898 7.710 1.00 88.31 80 ASP A N 1
ATOM 616 C CA . ASP A 1 80 ? 4.152 11.995 7.230 1.00 88.31 80 ASP A CA 1
ATOM 617 C C . ASP A 1 80 ? 4.626 10.659 6.652 1.00 88.31 80 ASP A C 1
ATOM 619 O O . ASP A 1 80 ? 5.220 10.590 5.570 1.00 88.31 80 ASP A O 1
ATOM 623 N N . TRP A 1 81 ? 4.305 9.565 7.346 1.00 88.94 81 TRP A N 1
ATOM 624 C CA . TRP A 1 81 ? 4.641 8.216 6.901 1.00 88.94 81 TRP A CA 1
ATOM 625 C C . TRP A 1 81 ? 3.852 7.793 5.669 1.00 88.94 81 TRP A C 1
ATOM 627 O O . TRP A 1 81 ? 4.413 7.179 4.760 1.00 88.94 81 TRP A O 1
ATOM 637 N N . GLN A 1 82 ? 2.573 8.155 5.602 1.00 93.19 82 GLN A N 1
ATOM 638 C CA . GLN A 1 82 ? 1.759 7.915 4.418 1.00 93.19 82 GLN A CA 1
ATOM 639 C C . GLN A 1 82 ? 2.300 8.685 3.203 1.00 93.19 82 GLN A C 1
ATOM 641 O O . GLN A 1 82 ? 2.493 8.101 2.133 1.00 93.19 82 GLN A O 1
ATOM 646 N N . ALA A 1 83 ? 2.603 9.977 3.364 1.00 92.06 83 ALA A N 1
ATOM 647 C CA . ALA A 1 83 ? 3.161 10.812 2.305 1.00 92.06 83 ALA A CA 1
ATOM 648 C C . ALA A 1 83 ? 4.504 10.266 1.798 1.00 92.06 83 ALA A C 1
ATOM 650 O O . ALA A 1 83 ? 4.703 10.137 0.586 1.00 92.06 83 ALA A O 1
ATOM 651 N N . ARG A 1 84 ? 5.392 9.867 2.718 1.00 93.31 84 ARG A N 1
ATOM 652 C CA . ARG A 1 84 ? 6.671 9.223 2.391 1.00 93.31 84 ARG A CA 1
ATOM 653 C C . ARG A 1 84 ? 6.473 7.924 1.616 1.00 93.31 84 ARG A C 1
ATOM 655 O O . ARG A 1 84 ? 7.140 7.707 0.607 1.00 93.31 84 ARG A O 1
ATOM 662 N N . SER A 1 85 ? 5.543 7.080 2.053 1.00 93.31 85 SER A N 1
ATOM 663 C CA . SER A 1 85 ? 5.242 5.815 1.384 1.00 93.31 85 SER A CA 1
ATOM 664 C C . SER A 1 85 ? 4.755 6.034 -0.053 1.00 93.31 85 SER A C 1
ATOM 666 O O . SER A 1 85 ? 5.211 5.365 -0.978 1.00 93.31 85 SER A O 1
ATOM 668 N N . HIS A 1 86 ? 3.884 7.022 -0.272 1.00 94.69 86 HIS A N 1
ATOM 669 C CA . HIS A 1 86 ? 3.438 7.387 -1.617 1.00 94.69 86 HIS A CA 1
ATOM 670 C C . HIS A 1 86 ? 4.548 8.002 -2.477 1.00 94.69 86 HIS A C 1
ATOM 672 O O . HIS A 1 86 ? 4.559 7.790 -3.688 1.00 94.69 86 HIS A O 1
ATOM 678 N N . ALA A 1 87 ? 5.476 8.760 -1.888 1.00 95.12 87 ALA A N 1
ATOM 679 C CA . ALA A 1 87 ? 6.627 9.296 -2.612 1.00 95.12 87 ALA A CA 1
ATOM 680 C C . ALA A 1 87 ? 7.545 8.178 -3.126 1.00 95.12 87 ALA A C 1
ATOM 682 O O . ALA A 1 87 ? 7.838 8.147 -4.319 1.00 95.12 87 ALA A O 1
ATOM 683 N N . LEU A 1 88 ? 7.900 7.222 -2.261 1.00 93.19 88 LEU A N 1
ATOM 684 C CA . LEU A 1 88 ? 8.712 6.058 -2.632 1.00 93.19 88 LEU A CA 1
ATOM 685 C C . LEU A 1 88 ? 8.028 5.189 -3.691 1.00 93.19 88 LEU A C 1
ATOM 687 O O . LEU A 1 88 ? 8.669 4.689 -4.607 1.00 93.19 88 LEU A O 1
ATOM 691 N N . GLU A 1 89 ? 6.709 5.029 -3.599 1.00 93.12 89 GLU A N 1
ATOM 692 C CA . GLU A 1 89 ? 5.948 4.293 -4.605 1.00 93.12 89 GLU A CA 1
ATOM 693 C C . GLU A 1 89 ? 5.979 4.977 -5.979 1.00 93.12 89 GLU A C 1
ATOM 695 O O . GLU A 1 89 ? 6.086 4.297 -6.999 1.00 93.12 89 GLU A O 1
ATOM 700 N N . ARG A 1 90 ? 5.902 6.314 -6.027 1.00 93.88 90 ARG A N 1
ATOM 701 C CA . ARG A 1 90 ? 6.052 7.063 -7.285 1.00 93.88 90 ARG A CA 1
ATOM 702 C C . ARG A 1 90 ? 7.454 6.913 -7.861 1.00 93.88 90 ARG A C 1
ATOM 704 O O . ARG A 1 90 ? 7.572 6.674 -9.057 1.00 93.88 90 ARG A O 1
ATOM 711 N N . GLU A 1 91 ? 8.479 7.030 -7.021 1.00 91.00 91 GLU A N 1
ATOM 712 C CA . GLU A 1 91 ? 9.879 6.853 -7.418 1.00 91.00 91 GLU A CA 1
ATOM 713 C C . GLU A 1 91 ? 10.114 5.462 -8.014 1.00 91.00 91 GLU A C 1
ATOM 715 O O . GLU A 1 91 ? 10.611 5.344 -9.130 1.00 91.00 91 GLU A O 1
ATOM 720 N N . TRP A 1 92 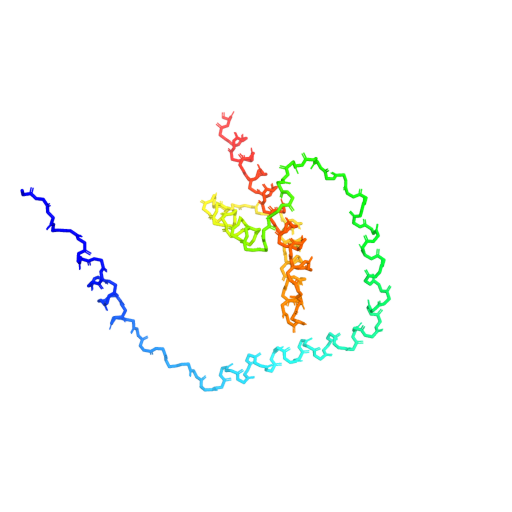? 9.651 4.416 -7.331 1.00 88.50 92 TRP A N 1
ATOM 721 C CA . TRP A 1 92 ? 9.757 3.049 -7.826 1.00 88.50 92 TRP A CA 1
ATOM 722 C C . TRP A 1 92 ? 9.006 2.823 -9.146 1.00 88.50 92 TRP A C 1
ATOM 724 O O . TRP A 1 92 ? 9.502 2.163 -10.054 1.00 88.50 92 TRP A O 1
ATOM 734 N N . ARG A 1 93 ? 7.793 3.368 -9.295 1.00 88.00 93 ARG A N 1
ATOM 735 C CA . ARG A 1 93 ? 7.069 3.251 -10.571 1.00 88.00 93 ARG A CA 1
ATOM 736 C C . ARG A 1 93 ? 7.792 3.983 -11.702 1.00 88.00 93 ARG A C 1
ATOM 738 O O . ARG A 1 93 ? 7.730 3.526 -12.839 1.00 88.00 93 ARG A O 1
ATOM 745 N N . ALA A 1 94 ? 8.459 5.096 -11.396 1.00 87.50 94 ALA A N 1
ATOM 746 C CA . ALA A 1 94 ? 9.233 5.862 -12.365 1.00 87.50 94 ALA A CA 1
ATOM 747 C C . ALA A 1 94 ? 10.530 5.152 -12.788 1.00 87.50 94 ALA A C 1
ATOM 749 O O . ALA A 1 94 ? 10.947 5.324 -13.930 1.00 87.50 94 ALA A O 1
ATOM 750 N N . SER A 1 95 ? 11.132 4.317 -11.929 1.00 82.31 95 SER A N 1
ATOM 751 C CA . SER A 1 95 ? 12.345 3.556 -12.271 1.00 82.31 95 SER A CA 1
ATOM 752 C C . SER A 1 95 ? 12.106 2.390 -13.244 1.00 82.31 95 SER A C 1
ATOM 754 O O . SER A 1 95 ? 13.064 1.759 -13.674 1.00 82.31 95 SER A O 1
ATOM 756 N N . SER A 1 96 ? 10.856 2.165 -13.683 1.00 64.88 96 SER A N 1
ATOM 757 C CA . SER A 1 96 ? 10.452 1.131 -14.647 1.00 64.88 96 SER A CA 1
ATOM 758 C C . SER A 1 96 ? 10.926 -0.269 -14.221 1.00 64.88 96 SER A C 1
ATOM 760 O O . SER A 1 96 ? 11.925 -0.780 -14.731 1.00 64.88 96 SER A O 1
ATOM 762 N N . PRO A 1 97 ? 10.230 -0.921 -13.269 1.00 63.38 97 PRO A N 1
ATOM 763 C CA . PRO A 1 97 ? 10.690 -2.176 -12.689 1.00 63.38 97 PRO A CA 1
ATOM 764 C C . PRO A 1 97 ? 10.639 -3.310 -13.714 1.00 63.38 97 PRO A C 1
ATOM 766 O O . PRO A 1 97 ? 9.616 -3.974 -13.884 1.00 63.38 97 PRO A O 1
ATOM 769 N N . GLY A 1 98 ? 11.765 -3.555 -14.383 1.00 64.88 98 GLY A N 1
ATOM 770 C CA . GLY A 1 98 ? 11.890 -4.609 -15.387 1.00 64.88 98 GLY A CA 1
ATOM 771 C C . GLY A 1 98 ? 11.764 -6.016 -14.798 1.00 64.88 98 GLY A C 1
ATOM 772 O O . GLY A 1 98 ? 11.355 -6.933 -15.502 1.00 64.88 98 GLY A O 1
ATOM 773 N N . PHE A 1 99 ? 12.067 -6.202 -13.506 1.00 66.62 99 PHE A N 1
ATOM 774 C CA . PHE A 1 99 ? 11.946 -7.501 -12.837 1.00 66.62 99 PHE A CA 1
ATOM 775 C C . PHE A 1 99 ? 11.874 -7.347 -11.307 1.00 66.62 99 PHE A C 1
ATOM 777 O O . PHE A 1 99 ? 12.886 -7.364 -10.602 1.00 66.62 99 PHE A O 1
ATOM 784 N N . MET A 1 100 ? 10.661 -7.189 -10.771 1.00 75.56 100 MET A N 1
ATOM 785 C CA . MET A 1 100 ? 10.440 -7.192 -9.320 1.00 75.56 100 MET A CA 1
ATOM 786 C C . MET A 1 100 ? 10.593 -8.616 -8.769 1.00 75.56 100 MET A C 1
ATOM 788 O O . MET A 1 100 ? 9.965 -9.542 -9.286 1.00 75.56 100 MET A O 1
ATOM 792 N N . ASP A 1 101 ? 11.375 -8.795 -7.700 1.00 81.50 101 ASP A N 1
ATOM 793 C CA . ASP A 1 101 ? 11.425 -10.082 -6.996 1.00 81.50 101 ASP A CA 1
ATOM 794 C C . ASP A 1 101 ? 10.015 -10.434 -6.464 1.00 81.50 101 ASP A C 1
ATOM 796 O O . ASP A 1 101 ? 9.395 -9.616 -5.764 1.00 81.50 101 ASP A O 1
ATOM 800 N N . PRO A 1 102 ? 9.483 -11.636 -6.761 1.00 83.69 102 PRO A N 1
ATOM 801 C CA . PRO A 1 102 ? 8.198 -12.095 -6.241 1.00 83.69 102 PRO A CA 1
ATOM 802 C C . PRO A 1 102 ? 8.067 -12.003 -4.715 1.00 83.69 102 PRO A C 1
ATOM 804 O O . PRO A 1 102 ? 6.957 -11.797 -4.219 1.00 83.69 102 PRO A O 1
ATOM 807 N N . ARG A 1 103 ? 9.175 -12.129 -3.969 1.00 82.38 103 ARG A N 1
ATOM 808 C CA . ARG A 1 103 ? 9.195 -12.046 -2.501 1.00 82.38 103 ARG A CA 1
ATOM 809 C C . ARG A 1 103 ? 8.819 -10.652 -2.010 1.00 82.38 103 ARG A C 1
ATOM 811 O O . ARG A 1 103 ? 7.877 -10.531 -1.230 1.00 82.38 103 ARG A O 1
ATOM 818 N N . TYR A 1 104 ? 9.452 -9.606 -2.545 1.00 84.75 104 TYR A N 1
ATOM 819 C CA . TYR A 1 104 ? 9.110 -8.224 -2.191 1.00 84.75 104 TYR A CA 1
ATOM 820 C C . TYR A 1 104 ? 7.675 -7.869 -2.590 1.00 84.75 104 TYR A C 1
ATOM 822 O O . TYR A 1 104 ? 6.970 -7.161 -1.870 1.00 84.75 104 TYR A O 1
ATOM 830 N N . ARG A 1 105 ? 7.190 -8.410 -3.716 1.00 86.31 105 ARG A N 1
ATOM 831 C CA . ARG A 1 105 ? 5.792 -8.231 -4.128 1.00 86.31 105 ARG A CA 1
ATOM 832 C C . ARG A 1 105 ? 4.816 -8.886 -3.149 1.00 86.31 105 ARG A C 1
ATOM 834 O O . ARG A 1 105 ? 3.755 -8.324 -2.882 1.00 86.31 105 ARG A O 1
ATOM 841 N N . ALA A 1 106 ? 5.132 -10.077 -2.647 1.00 86.38 106 ALA A N 1
ATOM 842 C CA . ALA A 1 106 ? 4.305 -10.764 -1.659 1.00 86.38 106 ALA A CA 1
ATOM 843 C C . ALA A 1 106 ? 4.292 -10.015 -0.319 1.00 86.38 106 ALA A C 1
ATOM 845 O O . ALA A 1 106 ? 3.223 -9.845 0.268 1.00 86.38 106 ALA A O 1
ATOM 846 N N . GLU A 1 107 ? 5.449 -9.516 0.116 1.00 87.56 107 GLU A N 1
ATOM 847 C CA . GLU A 1 107 ? 5.597 -8.728 1.339 1.00 87.56 107 GLU A CA 1
ATOM 848 C C . GLU A 1 107 ? 4.788 -7.425 1.289 1.00 87.56 107 GLU A C 1
ATOM 850 O O . GLU A 1 107 ? 3.952 -7.191 2.161 1.00 87.56 107 GLU A O 1
ATOM 855 N N . LEU A 1 108 ? 4.932 -6.623 0.228 1.00 91.12 108 LEU A N 1
ATOM 856 C CA . LEU A 1 108 ? 4.151 -5.390 0.070 1.00 91.12 108 LEU A CA 1
ATOM 857 C C . LEU A 1 108 ? 2.643 -5.660 0.060 1.00 91.12 108 LEU A C 1
ATOM 859 O O . LEU A 1 108 ? 1.886 -4.964 0.732 1.00 91.12 108 LEU A O 1
ATOM 863 N N . ARG A 1 109 ? 2.193 -6.726 -0.617 1.00 91.25 109 ARG A N 1
ATOM 864 C CA . ARG A 1 109 ? 0.771 -7.116 -0.618 1.00 91.25 109 ARG A CA 1
ATOM 865 C C . ARG A 1 109 ? 0.267 -7.516 0.764 1.00 91.25 109 ARG A C 1
ATOM 867 O O . ARG A 1 109 ? -0.906 -7.290 1.062 1.00 91.25 109 ARG A O 1
ATOM 874 N N . LEU A 1 110 ? 1.112 -8.141 1.582 1.00 91.94 110 LEU A N 1
ATOM 875 C CA . LEU A 1 110 ? 0.773 -8.480 2.960 1.00 91.94 110 LEU A CA 1
ATOM 876 C C . LEU A 1 110 ? 0.597 -7.205 3.793 1.00 91.94 110 LEU A C 1
ATOM 878 O O . LEU A 1 110 ? -0.415 -7.076 4.480 1.00 91.94 110 LEU A O 1
ATOM 882 N N . ILE A 1 111 ? 1.536 -6.260 3.687 1.00 92.44 111 ILE A N 1
ATOM 883 C CA . ILE A 1 111 ? 1.487 -4.975 4.398 1.00 92.44 111 ILE A CA 1
ATOM 884 C C . ILE A 1 111 ? 0.249 -4.172 3.978 1.00 92.44 111 ILE A C 1
ATOM 886 O O . ILE A 1 111 ? -0.512 -3.728 4.835 1.00 92.44 111 ILE A O 1
ATOM 890 N N . ASP A 1 112 ? -0.022 -4.061 2.676 1.00 95.00 112 ASP A N 1
ATOM 891 C CA . ASP A 1 112 ? -1.202 -3.358 2.158 1.00 95.00 112 ASP A CA 1
ATOM 892 C C . ASP A 1 112 ? -2.510 -4.008 2.646 1.00 95.00 112 ASP A C 1
ATOM 894 O O . ASP A 1 112 ? -3.469 -3.320 2.998 1.00 95.00 112 ASP A O 1
ATOM 898 N N . ALA A 1 113 ? -2.559 -5.342 2.733 1.00 91.38 113 ALA A N 1
ATOM 899 C CA . ALA A 1 113 ? -3.719 -6.044 3.277 1.00 91.38 113 ALA A CA 1
ATOM 900 C C . ALA A 1 113 ? -3.920 -5.783 4.780 1.00 91.38 113 ALA A C 1
ATOM 902 O O . ALA A 1 113 ? -5.065 -5.740 5.235 1.00 91.38 113 ALA A O 1
ATOM 903 N N . GLN A 1 114 ? -2.838 -5.618 5.547 1.00 92.38 114 GLN A N 1
ATOM 904 C CA . GLN A 1 114 ? -2.900 -5.250 6.964 1.00 92.38 114 GLN A CA 1
ATOM 905 C C . GLN A 1 114 ? -3.344 -3.797 7.149 1.00 92.38 114 GLN A C 1
ATOM 907 O O . GLN A 1 114 ? -4.221 -3.542 7.973 1.00 92.38 114 GLN A O 1
ATOM 912 N N . LEU A 1 115 ? -2.809 -2.868 6.348 1.00 92.81 115 LEU A N 1
ATOM 913 C CA . LEU A 1 115 ? -3.255 -1.473 6.309 1.00 92.81 115 LEU A CA 1
ATOM 914 C C . LEU A 1 115 ? -4.750 -1.387 6.004 1.00 92.81 115 LEU A C 1
ATOM 916 O O . LEU A 1 115 ? -5.491 -0.758 6.755 1.00 92.81 115 LEU A O 1
ATOM 920 N N . GLN A 1 116 ? -5.220 -2.082 4.964 1.00 92.56 116 GLN A N 1
ATOM 921 C CA . GLN A 1 116 ? -6.642 -2.109 4.627 1.00 92.56 116 GLN A CA 1
ATOM 922 C C . GLN A 1 116 ? -7.486 -2.671 5.776 1.00 92.56 116 GLN A C 1
ATOM 924 O O . GLN A 1 116 ? -8.499 -2.083 6.134 1.00 92.56 116 GLN A O 1
ATOM 929 N N . ALA A 1 117 ? -7.059 -3.773 6.398 1.00 88.12 117 ALA A N 1
ATOM 930 C CA . ALA A 1 117 ? -7.773 -4.344 7.538 1.00 88.12 117 ALA A CA 1
ATOM 931 C C . ALA A 1 117 ? -7.816 -3.390 8.746 1.00 88.12 117 ALA A C 1
ATOM 933 O O . ALA A 1 117 ? -8.800 -3.390 9.485 1.00 88.12 117 ALA A O 1
ATOM 934 N N . ALA A 1 118 ? -6.770 -2.584 8.949 1.00 86.81 118 ALA A N 1
ATOM 935 C CA . ALA A 1 118 ? -6.725 -1.550 9.975 1.00 86.81 118 ALA A CA 1
ATOM 936 C C . ALA A 1 118 ? -7.699 -0.399 9.661 1.00 86.81 118 ALA A C 1
ATOM 938 O O . ALA A 1 118 ? -8.470 0.000 10.532 1.00 86.81 118 ALA A O 1
ATOM 939 N N . TYR A 1 119 ? -7.755 0.067 8.413 1.00 87.44 119 TYR A N 1
ATOM 940 C CA . TYR A 1 119 ? -8.760 1.047 7.992 1.00 87.44 119 TYR A CA 1
ATOM 941 C C . TYR A 1 119 ? -10.191 0.511 8.128 1.00 87.44 119 TYR A C 1
ATOM 943 O O . TYR A 1 119 ? -11.046 1.191 8.690 1.00 87.44 119 TYR A O 1
ATOM 951 N N . ASP A 1 120 ? -10.441 -0.732 7.710 1.00 88.81 120 ASP A N 1
ATOM 952 C CA . ASP A 1 120 ? -11.765 -1.366 7.766 1.00 88.81 120 ASP A CA 1
ATOM 953 C C . ASP A 1 120 ? -12.327 -1.468 9.195 1.00 88.81 120 ASP A C 1
ATOM 955 O O . ASP A 1 120 ? -13.546 -1.523 9.380 1.00 88.81 120 ASP A O 1
ATOM 959 N N . ARG A 1 121 ? -11.453 -1.522 10.210 1.00 90.50 121 ARG A N 1
ATOM 960 C CA . ARG A 1 121 ? -11.831 -1.552 11.634 1.00 90.50 121 ARG A CA 1
ATOM 961 C C . ARG A 1 121 ? -11.771 -0.183 12.322 1.00 90.50 121 ARG A C 1
ATOM 963 O O . ARG A 1 121 ? -11.978 -0.130 13.529 1.00 90.50 121 ARG A O 1
ATOM 970 N N . GLY A 1 122 ? -11.474 0.893 11.589 1.00 87.44 122 GLY A N 1
ATOM 971 C CA . GLY A 1 122 ? -11.337 2.242 12.148 1.00 87.44 122 GLY A CA 1
ATOM 972 C C . GLY A 1 122 ? -10.136 2.393 13.085 1.00 87.44 122 GLY A C 1
ATOM 973 O O . GLY A 1 122 ? -10.253 3.029 14.131 1.00 87.44 122 GLY A O 1
ATOM 974 N N . ALA A 1 123 ? -9.005 1.761 12.751 1.00 88.00 123 ALA A N 1
ATOM 975 C CA . ALA A 1 123 ? -7.795 1.797 13.565 1.00 88.00 123 ALA A CA 1
ATOM 976 C C . ALA A 1 123 ? -7.316 3.232 13.826 1.00 88.00 123 ALA A C 1
ATOM 978 O O . ALA A 1 123 ? -7.393 4.111 12.964 1.00 88.00 123 ALA A O 1
ATOM 979 N N . LYS A 1 124 ? -6.801 3.458 15.034 1.00 85.50 124 LYS A N 1
ATOM 980 C CA . LYS A 1 124 ? -6.329 4.772 15.474 1.00 85.50 124 LYS A CA 1
ATOM 981 C C . LYS A 1 124 ? -4.971 5.115 14.839 1.00 85.50 124 LYS A C 1
ATOM 983 O O . LYS A 1 124 ? -4.218 4.209 14.479 1.00 85.50 124 LYS A O 1
ATOM 988 N N . PRO A 1 125 ? -4.596 6.408 14.782 1.00 86.44 125 PRO A N 1
ATOM 989 C CA . PRO A 1 125 ? -3.284 6.879 14.324 1.00 86.44 125 PRO A CA 1
ATOM 990 C C . PRO A 1 125 ? -2.085 6.035 14.780 1.00 86.44 125 PRO A C 1
ATOM 992 O O . PRO A 1 125 ? -1.302 5.584 13.949 1.00 86.44 125 PRO A O 1
ATOM 995 N N . HIS A 1 126 ? -1.982 5.737 16.078 1.00 84.94 126 HIS A N 1
ATOM 996 C CA . HIS A 1 126 ? -0.870 4.963 16.644 1.00 84.94 126 HIS A CA 1
ATOM 997 C C . HIS A 1 126 ? -0.807 3.505 16.157 1.00 84.94 126 HIS A C 1
ATOM 999 O O . HIS A 1 126 ? 0.248 2.884 16.229 1.00 84.94 126 HIS A O 1
ATOM 1005 N N . GLU A 1 127 ? -1.911 2.952 15.650 1.00 85.44 127 GLU A N 1
ATOM 1006 C CA . GLU A 1 127 ? -1.956 1.615 15.050 1.00 85.44 127 GLU A CA 1
ATOM 1007 C C . GLU A 1 127 ? -1.596 1.650 13.556 1.00 85.44 127 GLU A C 1
ATOM 1009 O O . GLU A 1 127 ? -1.072 0.675 13.021 1.00 85.44 127 GLU A O 1
ATOM 1014 N N . LEU A 1 128 ? -1.863 2.772 12.876 1.00 89.00 128 LEU A N 1
ATOM 1015 C CA . LEU A 1 128 ? -1.576 2.962 11.451 1.00 89.00 128 LEU A CA 1
ATOM 1016 C C . LEU A 1 128 ? -0.121 3.367 11.194 1.00 89.00 128 LEU A C 1
ATOM 1018 O O . LEU A 1 128 ? 0.483 2.888 10.236 1.00 89.00 128 LEU A O 1
ATOM 1022 N N . VAL A 1 129 ? 0.453 4.216 12.052 1.00 90.31 129 VAL A N 1
ATOM 1023 C CA . VAL A 1 129 ? 1.852 4.675 11.968 1.00 90.31 129 VAL A CA 1
ATOM 1024 C C . VAL A 1 129 ? 2.849 3.524 11.767 1.00 90.31 129 VAL A C 1
ATOM 1026 O O . VAL A 1 129 ? 3.615 3.587 10.802 1.00 90.31 129 VAL A O 1
ATOM 1029 N N . PRO A 1 130 ? 2.863 2.452 12.589 1.00 90.12 130 PRO A N 1
ATOM 1030 C CA . PRO A 1 130 ? 3.818 1.363 12.396 1.00 90.12 130 PRO A CA 1
ATOM 1031 C C . PRO A 1 130 ? 3.624 0.649 11.054 1.00 90.12 130 PRO A C 1
ATOM 1033 O O . PRO A 1 130 ? 4.609 0.301 10.412 1.00 90.12 130 PRO A O 1
ATOM 1036 N N . LEU A 1 131 ? 2.387 0.485 10.579 1.00 92.06 131 LEU A N 1
ATOM 1037 C CA . LEU A 1 131 ? 2.110 -0.148 9.287 1.00 92.06 131 LEU A CA 1
ATOM 1038 C C . LEU A 1 131 ? 2.586 0.711 8.106 1.00 92.06 131 LEU A C 1
ATOM 1040 O O . LEU A 1 131 ? 3.181 0.196 7.159 1.00 92.06 131 LEU A O 1
ATOM 1044 N N . TRP A 1 132 ? 2.391 2.029 8.174 1.00 94.62 132 TRP A N 1
ATOM 1045 C CA . TRP A 1 132 ? 2.908 2.955 7.164 1.00 94.62 132 TRP A CA 1
ATOM 1046 C C . TRP A 1 132 ? 4.437 3.034 7.164 1.00 94.62 132 TRP A C 1
ATOM 1048 O O . TRP A 1 132 ? 5.052 3.118 6.094 1.00 94.62 132 TRP A O 1
ATOM 1058 N N . LYS A 1 133 ? 5.063 2.949 8.342 1.00 91.62 133 LYS A N 1
ATOM 1059 C CA . LYS A 1 133 ? 6.519 2.834 8.472 1.00 91.62 133 LYS A CA 1
ATOM 1060 C C . LYS A 1 133 ? 7.030 1.548 7.820 1.00 91.62 133 LYS A C 1
ATOM 1062 O O . LYS A 1 133 ? 7.923 1.625 6.982 1.00 91.62 133 LYS A O 1
ATOM 1067 N N . LEU A 1 134 ? 6.405 0.404 8.109 1.00 91.75 134 LEU A N 1
ATOM 1068 C CA . LEU A 1 134 ? 6.733 -0.887 7.488 1.00 91.75 134 LEU A CA 1
ATOM 1069 C C . LEU A 1 134 ? 6.647 -0.830 5.960 1.00 91.75 134 LEU A C 1
ATOM 1071 O O . LEU A 1 134 ? 7.576 -1.242 5.270 1.00 91.75 134 LEU A O 1
ATOM 1075 N N . ARG A 1 135 ? 5.561 -0.263 5.422 1.00 95.12 135 ARG A N 1
ATOM 1076 C CA . ARG A 1 135 ? 5.398 -0.089 3.971 1.00 95.12 135 ARG A CA 1
ATOM 1077 C C . ARG A 1 135 ? 6.503 0.782 3.377 1.00 95.12 135 ARG A C 1
ATOM 1079 O O . ARG A 1 135 ? 7.028 0.474 2.311 1.00 95.12 135 ARG A O 1
ATOM 1086 N N . SER A 1 136 ? 6.845 1.876 4.056 1.00 93.94 136 SER A N 1
ATOM 1087 C CA . SER A 1 136 ? 7.899 2.795 3.616 1.00 93.94 136 SER A CA 1
ATOM 1088 C C . SER A 1 136 ? 9.277 2.133 3.620 1.00 93.94 136 SER A C 1
ATOM 1090 O O . SER A 1 136 ? 10.037 2.325 2.679 1.00 93.94 136 SER A O 1
ATOM 1092 N N . GLU A 1 137 ? 9.592 1.330 4.636 1.00 92.00 137 GLU A N 1
ATOM 1093 C CA . GLU A 1 137 ? 10.840 0.560 4.702 1.00 92.00 137 GLU A CA 1
ATOM 1094 C C . GLU A 1 137 ? 10.923 -0.470 3.566 1.00 92.00 137 GLU A C 1
ATOM 1096 O O . GLU A 1 137 ? 11.927 -0.514 2.857 1.00 92.00 137 GLU A O 1
ATOM 1101 N N . ALA A 1 138 ? 9.848 -1.229 3.329 1.00 91.75 138 ALA A N 1
ATOM 1102 C CA . ALA A 1 138 ? 9.790 -2.214 2.248 1.00 91.75 138 ALA A CA 1
ATOM 1103 C C . ALA A 1 138 ? 9.960 -1.567 0.860 1.00 91.75 138 ALA A C 1
ATOM 1105 O O . ALA A 1 138 ? 10.716 -2.065 0.027 1.00 91.75 138 ALA A O 1
ATOM 1106 N N . LEU A 1 139 ? 9.305 -0.424 0.613 1.00 92.75 139 LEU A N 1
ATOM 1107 C CA . LEU A 1 139 ? 9.471 0.331 -0.635 1.00 92.75 139 LEU A CA 1
ATOM 1108 C C . LEU A 1 139 ? 10.877 0.919 -0.778 1.00 92.75 139 LEU A C 1
ATOM 1110 O O . LEU A 1 139 ? 11.435 0.902 -1.871 1.00 92.75 139 LEU A O 1
ATOM 1114 N N . GLN A 1 140 ? 11.462 1.428 0.306 1.00 91.44 140 GLN A N 1
ATOM 1115 C CA . GLN A 1 140 ? 12.815 1.976 0.272 1.00 91.44 140 GLN A CA 1
ATOM 1116 C C . GLN A 1 140 ? 13.844 0.902 -0.094 1.00 91.44 140 GLN A C 1
ATOM 1118 O O . GLN A 1 140 ? 14.736 1.158 -0.902 1.00 91.44 140 GLN A O 1
ATOM 1123 N N . GLU A 1 141 ? 13.718 -0.296 0.474 1.00 89.25 141 GLU A N 1
ATOM 1124 C CA . GLU A 1 141 ? 14.609 -1.412 0.155 1.00 89.25 141 GLU A CA 1
ATOM 1125 C C . GLU A 1 141 ? 14.464 -1.861 -1.300 1.00 89.25 141 GLU A C 1
ATOM 1127 O O . GLU A 1 141 ? 15.449 -2.127 -1.995 1.00 89.25 141 GLU A O 1
ATOM 1132 N N . LEU A 1 142 ? 13.230 -1.857 -1.798 1.00 88.12 142 LEU A N 1
ATOM 1133 C CA . LEU A 1 142 ? 12.942 -2.161 -3.187 1.00 88.12 142 LEU A CA 1
ATOM 1134 C C . LEU A 1 142 ? 13.595 -1.157 -4.152 1.00 88.12 142 LEU A C 1
ATOM 1136 O O . LEU A 1 142 ? 14.267 -1.567 -5.096 1.00 88.12 142 LEU A O 1
ATOM 1140 N N . VAL A 1 143 ? 13.457 0.146 -3.881 1.00 88.19 143 VAL A N 1
ATOM 1141 C CA . VAL A 1 143 ? 14.098 1.218 -4.663 1.00 88.19 143 VAL A CA 1
ATOM 1142 C C . VAL A 1 143 ? 15.624 1.072 -4.640 1.00 88.19 143 VAL A C 1
ATOM 1144 O O . VAL A 1 143 ? 16.276 1.200 -5.675 1.00 88.19 143 VAL A O 1
ATOM 1147 N N . ARG A 1 144 ? 16.222 0.751 -3.483 1.00 87.38 144 ARG A N 1
ATOM 1148 C CA . ARG A 1 144 ? 17.673 0.501 -3.375 1.00 87.38 144 ARG A CA 1
ATOM 1149 C C . ARG A 1 144 ? 18.124 -0.685 -4.225 1.00 87.38 144 ARG A C 1
ATOM 1151 O O . ARG A 1 144 ? 19.134 -0.579 -4.921 1.00 87.38 144 ARG A O 1
ATOM 1158 N N . THR A 1 145 ? 17.383 -1.789 -4.173 1.00 85.69 145 THR A N 1
ATOM 1159 C CA . THR A 1 145 ? 17.702 -3.025 -4.903 1.00 85.69 145 THR A CA 1
ATOM 1160 C C . THR A 1 145 ? 17.628 -2.813 -6.414 1.00 85.69 145 THR A C 1
ATOM 1162 O O . THR A 1 145 ? 18.510 -3.256 -7.152 1.00 85.69 145 THR A O 1
ATOM 1165 N N . ASP A 1 146 ? 16.603 -2.097 -6.871 1.00 84.25 146 ASP A N 1
ATOM 1166 C CA . ASP A 1 146 ? 16.401 -1.767 -8.282 1.00 84.25 146 ASP A CA 1
ATOM 1167 C C . ASP A 1 146 ? 17.527 -0.862 -8.810 1.00 84.25 146 ASP A C 1
ATOM 1169 O O . ASP A 1 146 ? 18.213 -1.201 -9.778 1.00 84.25 146 ASP A O 1
ATOM 1173 N N . ASN A 1 147 ? 17.833 0.217 -8.082 1.00 83.62 147 ASN A N 1
ATOM 1174 C CA . ASN A 1 147 ? 18.933 1.126 -8.413 1.00 83.62 147 ASN A CA 1
ATOM 1175 C C . ASN A 1 147 ? 20.306 0.426 -8.437 1.00 83.62 147 ASN A C 1
ATOM 1177 O O . ASN A 1 147 ? 21.168 0.765 -9.252 1.00 83.62 147 ASN A O 1
ATOM 1181 N N . GLY A 1 148 ? 20.527 -0.556 -7.556 1.00 79.31 148 GLY A N 1
ATOM 1182 C CA . GLY A 1 148 ? 21.740 -1.376 -7.546 1.00 79.31 148 GLY A CA 1
ATOM 1183 C C . GLY A 1 148 ? 21.874 -2.260 -8.790 1.00 79.31 148 GLY A C 1
ATOM 1184 O O . GLY A 1 148 ? 22.962 -2.353 -9.361 1.00 79.31 148 GLY A O 1
ATOM 1185 N N . ARG A 1 149 ? 20.770 -2.863 -9.255 1.00 76.19 149 ARG A N 1
ATOM 1186 C CA . ARG A 1 149 ? 20.755 -3.689 -10.473 1.00 76.19 149 ARG A CA 1
ATOM 1187 C C . ARG A 1 149 ? 21.033 -2.879 -11.730 1.00 76.19 149 ARG A C 1
ATOM 1189 O O . ARG A 1 149 ? 21.863 -3.300 -12.529 1.00 76.19 149 ARG A O 1
ATOM 1196 N N . VAL A 1 150 ? 20.392 -1.720 -11.887 1.00 72.38 150 VAL A N 1
ATOM 1197 C CA . VAL A 1 150 ? 20.607 -0.852 -13.059 1.00 72.38 150 VAL A CA 1
ATOM 1198 C C . VAL A 1 150 ? 22.090 -0.491 -13.195 1.00 72.38 150 VAL A C 1
ATOM 1200 O O . VAL A 1 150 ? 22.660 -0.627 -14.272 1.00 72.38 150 VAL A O 1
ATOM 1203 N N . ARG A 1 151 ? 22.757 -0.144 -12.085 1.00 74.75 151 ARG A N 1
ATOM 1204 C CA . ARG A 1 151 ? 24.198 0.169 -12.078 1.00 74.75 151 ARG A CA 1
ATOM 1205 C C . ARG A 1 151 ? 25.092 -1.017 -12.445 1.00 74.75 151 ARG A C 1
ATOM 1207 O O . ARG A 1 151 ? 26.134 -0.805 -13.058 1.00 74.75 151 ARG A O 1
ATOM 1214 N N . ALA A 1 152 ? 24.721 -2.238 -12.060 1.00 71.94 152 ALA A N 1
ATOM 1215 C CA . ALA A 1 152 ? 25.483 -3.435 -12.411 1.00 71.94 152 ALA A CA 1
ATOM 1216 C C . ALA A 1 152 ? 25.427 -3.734 -13.919 1.00 71.94 152 ALA A C 1
ATOM 1218 O O . ALA A 1 152 ? 26.437 -4.131 -14.493 1.00 71.94 152 ALA A O 1
ATOM 1219 N N . VAL A 1 153 ? 24.280 -3.496 -14.565 1.00 68.25 153 VAL A N 1
ATOM 1220 C CA . VAL A 1 153 ? 24.102 -3.707 -16.013 1.00 68.25 153 VAL A CA 1
ATOM 1221 C C . VAL A 1 153 ? 24.931 -2.716 -16.837 1.00 68.25 153 VAL A C 1
ATOM 1223 O O . VAL A 1 153 ? 25.498 -3.098 -17.852 1.00 68.25 153 VAL A O 1
ATOM 1226 N N . THR A 1 154 ? 25.056 -1.460 -16.399 1.00 69.44 154 THR A N 1
ATOM 1227 C CA . THR A 1 154 ? 25.782 -0.413 -17.145 1.00 69.44 154 THR A CA 1
ATOM 1228 C C . THR A 1 154 ? 27.316 -0.533 -17.077 1.00 69.44 154 THR A C 1
ATOM 1230 O O . THR A 1 154 ? 28.007 0.258 -17.710 1.00 69.44 154 THR A O 1
ATOM 1233 N N . ARG A 1 155 ? 27.889 -1.471 -16.305 1.00 68.81 155 ARG A N 1
ATOM 1234 C CA . ARG A 1 155 ? 29.353 -1.582 -16.107 1.00 68.81 155 ARG A CA 1
ATOM 1235 C C . ARG A 1 155 ? 30.038 -2.652 -16.980 1.00 68.81 155 ARG A C 1
ATOM 1237 O O . ARG A 1 155 ? 31.172 -3.021 -16.685 1.00 68.81 155 ARG A O 1
ATOM 1244 N N . ILE A 1 156 ? 29.362 -3.166 -18.002 1.00 52.34 156 ILE A N 1
ATOM 1245 C CA . ILE A 1 156 ? 29.892 -4.164 -18.951 1.00 52.34 156 ILE A CA 1
ATOM 1246 C C . ILE A 1 156 ? 30.292 -3.448 -20.237 1.00 52.34 156 ILE A C 1
ATOM 1248 O O . ILE A 1 156 ? 31.391 -3.754 -20.746 1.00 52.34 156 ILE A O 1
#

pLDDT: mean 73.59, std 16.51, range [39.69, 95.12]

Organism: NCBI:txid578942

Sequence (156 aa):
MMSRSETNTGGRLAALLGGLPEYDPRPDLWSRIQFVHQRRKRRRRHGAWMAGMLASAALLLVALVPRSPQVVPVTAEPGDWQARSHALEREWRASSPGFMDPRYRAELRLIDAQLQAAYDRGAKPHELVPLWKLRSEALQELVRTDNGRVRAVTRI